Protein AF-A0A1G0WAY9-F1 (afdb_monomer)

Mean predicted aligned error: 7.0 Å

Solvent-accessible surface area (backbone atoms only — not comparable to full-atom values): 4340 Å² total; per-residue (Å²): 130,86,78,76,74,77,78,71,75,42,78,59,99,92,42,41,27,35,79,45,77,48,72,58,94,89,39,83,46,74,48,80,45,48,31,54,99,85,38,46,46,67,61,49,42,70,76,66,54,50,68,69,56,31,57,74,74,64,42,55,69,62,35,44,74,75,72,97

Secondary structure (DSSP, 8-state):
----PPP--EEETTEEEEEEEEEETTEEEEEEEEEETTEEHHHHHHHH--HHHHH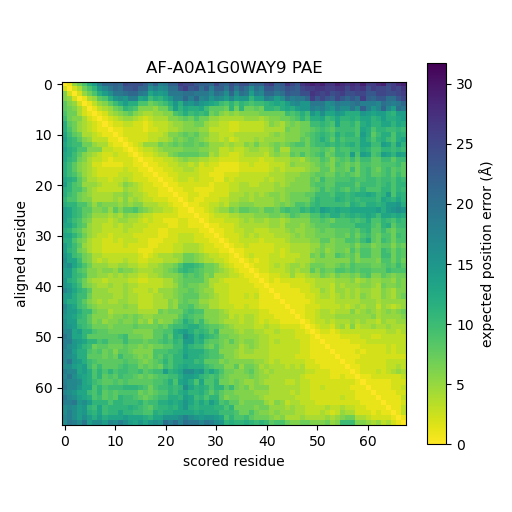HHT-HHHHHHTT-

pLDDT: mean 86.57, std 9.96, range [47.12, 96.69]

Radius of gyration: 15.84 Å; Cα contacts (8 Å, |Δi|>4): 66; chains: 1; bounding box: 30×30×42 Å

Structure (mmCIF, N/CA/C/O backbone):
data_AF-A0A1G0WAY9-F1
#
_entry.id   AF-A0A1G0WAY9-F1
#
loop_
_atom_site.group_PDB
_atom_site.id
_atom_site.type_symbol
_atom_site.label_atom_id
_atom_site.label_alt_id
_atom_site.label_comp_id
_atom_site.label_asym_id
_atom_site.label_entity_id
_atom_site.label_seq_id
_atom_site.pdbx_PDB_ins_code
_atom_site.Cartn_x
_atom_site.Cartn_y
_atom_site.Cartn_z
_atom_site.occupancy
_atom_site.B_iso_or_equiv
_atom_site.auth_seq_id
_atom_site.auth_comp_id
_atom_site.auth_asym_id
_atom_si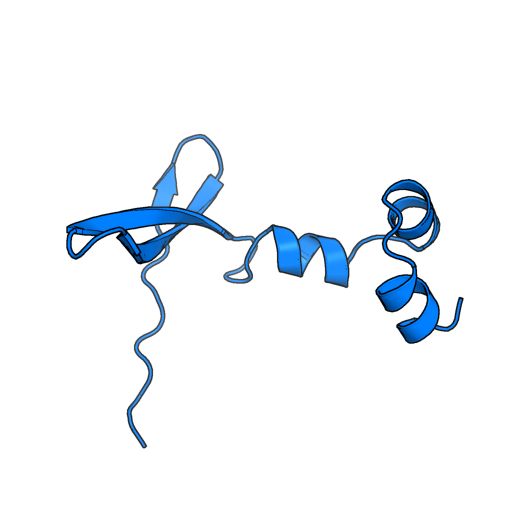te.auth_atom_id
_atom_site.pdbx_PDB_model_num
ATOM 1 N N . MET A 1 1 ? -1.746 -24.459 14.461 1.00 47.12 1 MET A N 1
ATOM 2 C CA . MET A 1 1 ? -1.619 -23.267 13.590 1.00 47.12 1 MET A CA 1
ATOM 3 C C . MET A 1 1 ? -2.561 -22.184 14.097 1.00 47.12 1 MET A C 1
ATOM 5 O O . MET A 1 1 ? -3.745 -22.461 14.232 1.00 47.12 1 MET A O 1
ATOM 9 N N . LYS A 1 2 ? -2.075 -20.982 14.439 1.00 47.28 2 LYS A N 1
ATOM 10 C CA . LYS A 1 2 ? -2.972 -19.868 14.793 1.00 47.28 2 LYS A CA 1
ATOM 11 C C . LYS A 1 2 ? -3.746 -19.485 13.530 1.00 47.28 2 LYS A C 1
ATOM 13 O O . LYS A 1 2 ? -3.146 -18.974 12.591 1.00 47.28 2 LYS A O 1
ATOM 18 N N . THR A 1 3 ? -5.047 -19.752 13.483 1.00 53.44 3 THR A N 1
ATOM 19 C CA . THR A 1 3 ? -5.914 -19.286 12.396 1.00 53.44 3 THR A CA 1
ATOM 20 C C . THR A 1 3 ? -5.878 -17.759 12.394 1.00 53.44 3 THR A C 1
ATOM 22 O O . THR A 1 3 ? -6.472 -17.126 13.273 1.00 53.44 3 THR A O 1
ATOM 25 N N . LYS A 1 4 ? -5.131 -17.150 11.463 1.00 63.91 4 LYS A N 1
ATOM 26 C CA . LYS A 1 4 ? -5.158 -15.697 11.265 1.00 63.91 4 LYS A CA 1
ATOM 27 C C . LYS A 1 4 ? -6.597 -15.341 10.899 1.00 63.91 4 LYS A C 1
ATOM 29 O O . LYS A 1 4 ? -7.098 -15.759 9.859 1.00 63.91 4 LYS A O 1
ATOM 34 N N . ARG A 1 5 ? -7.298 -14.643 11.796 1.00 69.94 5 ARG A N 1
ATOM 35 C CA . ARG A 1 5 ? -8.651 -14.156 11.511 1.00 69.94 5 ARG A CA 1
ATOM 36 C C . ARG A 1 5 ? -8.557 -13.234 10.299 1.00 69.94 5 ARG A C 1
ATOM 38 O O . ARG A 1 5 ? -7.729 -12.323 10.309 1.00 69.94 5 ARG A O 1
ATOM 45 N N . LYS A 1 6 ? -9.384 -13.477 9.279 1.00 71.94 6 LYS A N 1
ATOM 46 C CA . LYS A 1 6 ? -9.473 -12.583 8.121 1.00 71.94 6 LYS A CA 1
ATOM 47 C C . LYS A 1 6 ? -9.804 -11.168 8.624 1.00 71.94 6 LYS A C 1
ATOM 49 O O . LYS A 1 6 ? -10.683 -11.037 9.486 1.00 71.94 6 LYS A O 1
ATOM 54 N N . PRO A 1 7 ? -9.091 -10.128 8.163 1.00 77.88 7 PRO A N 1
ATOM 55 C CA . PRO A 1 7 ? -9.380 -8.764 8.574 1.00 77.88 7 PRO A CA 1
ATOM 56 C C . PRO A 1 7 ? -10.808 -8.396 8.162 1.00 77.88 7 PRO A C 1
ATOM 58 O O . PRO A 1 7 ? -11.294 -8.788 7.103 1.00 77.88 7 PRO A O 1
ATOM 61 N N . LYS A 1 8 ? -11.511 -7.663 9.029 1.00 85.88 8 LYS A N 1
ATOM 62 C CA . LYS A 1 8 ? -12.868 -7.202 8.729 1.00 85.88 8 LYS A CA 1
ATOM 63 C C . LYS A 1 8 ? -12.785 -6.034 7.750 1.00 85.88 8 LYS A C 1
ATOM 65 O O . LYS A 1 8 ? -12.367 -4.947 8.148 1.00 85.88 8 LYS A O 1
ATOM 70 N N . ILE A 1 9 ? -13.215 -6.265 6.513 1.00 89.06 9 ILE A N 1
ATOM 71 C CA . ILE A 1 9 ? -13.333 -5.225 5.490 1.00 89.06 9 ILE A CA 1
ATOM 72 C C . ILE A 1 9 ? -14.481 -4.285 5.873 1.00 89.06 9 ILE A C 1
ATOM 74 O O . ILE A 1 9 ? -15.548 -4.712 6.328 1.00 89.06 9 ILE A O 1
ATOM 78 N N . ARG A 1 10 ? -14.232 -2.985 5.751 1.00 90.56 10 ARG A N 1
ATOM 79 C CA . ARG A 1 10 ? -15.196 -1.902 5.956 1.00 90.56 10 ARG A CA 1
ATOM 80 C C . ARG A 1 10 ? -15.328 -1.101 4.663 1.00 90.56 10 ARG A C 1
ATOM 82 O O . ARG A 1 10 ? -14.443 -1.162 3.821 1.00 90.56 10 ARG A O 1
ATOM 89 N N . LYS A 1 11 ? -16.428 -0.360 4.518 1.00 90.94 11 LYS A N 1
ATOM 90 C CA . LYS A 1 11 ? -16.708 0.492 3.353 1.00 90.94 11 LYS A CA 1
ATOM 91 C C . LYS A 1 11 ? -16.949 1.929 3.794 1.00 90.94 11 LYS A C 1
ATOM 93 O O . LYS A 1 11 ? -17.653 2.154 4.779 1.00 90.94 11 LYS A O 1
ATOM 98 N N . ASP A 1 12 ? -16.367 2.882 3.081 1.00 90.44 12 ASP A N 1
ATOM 99 C CA . ASP A 1 12 ? -16.697 4.306 3.171 1.00 90.44 12 ASP A CA 1
ATOM 100 C C . ASP A 1 12 ? -16.909 4.904 1.767 1.00 90.44 12 ASP A C 1
ATOM 102 O O . ASP A 1 12 ? -17.030 4.174 0.787 1.00 90.44 12 ASP A O 1
ATOM 106 N N . LYS A 1 13 ? -16.999 6.237 1.661 1.00 90.50 13 LYS A N 1
ATOM 107 C CA . LYS A 1 13 ? -17.201 6.929 0.375 1.00 90.50 13 LYS A CA 1
ATOM 108 C C . LYS A 1 13 ? -16.035 6.754 -0.610 1.00 90.50 13 LYS A C 1
ATOM 110 O O . LYS A 1 13 ? -16.231 7.006 -1.791 1.00 90.50 13 LYS A O 1
ATOM 115 N N . LYS A 1 14 ? -14.835 6.402 -0.133 1.00 84.88 14 LYS A N 1
ATOM 116 C CA . LYS A 1 14 ? -13.625 6.232 -0.951 1.00 84.88 14 LYS A CA 1
ATOM 117 C C . LYS A 1 14 ? -13.403 4.779 -1.373 1.00 84.88 14 LYS A C 1
ATOM 119 O O . LYS A 1 14 ? -12.645 4.550 -2.304 1.00 84.88 14 LYS A O 1
ATOM 124 N N . GLY A 1 15 ? -14.067 3.824 -0.722 1.00 88.44 15 GLY A N 1
ATOM 125 C CA . GLY A 1 15 ? -14.056 2.422 -1.126 1.00 88.44 15 GLY A CA 1
ATOM 126 C C . GLY A 1 15 ? -13.978 1.457 0.050 1.00 88.44 15 GLY A C 1
ATOM 127 O O . GLY A 1 15 ? -14.440 1.742 1.161 1.00 88.44 15 GLY A O 1
ATOM 128 N N . GLU A 1 16 ? -13.407 0.286 -0.217 1.00 92.50 16 GLU A N 1
ATOM 129 C CA . GLU A 1 16 ? -13.156 -0.755 0.773 1.00 92.50 16 GLU A CA 1
ATOM 130 C C . GLU A 1 16 ? -11.838 -0.506 1.506 1.00 92.50 16 GLU A C 1
ATOM 132 O O . GLU A 1 16 ? -10.847 -0.089 0.914 1.00 92.50 16 GLU A O 1
ATOM 137 N N . TYR A 1 17 ? -11.815 -0.742 2.818 1.00 92.44 17 TYR A N 1
ATOM 138 C CA . TYR A 1 17 ? -10.611 -0.576 3.624 1.00 92.44 17 TYR A CA 1
ATOM 139 C C . TYR A 1 17 ? -10.572 -1.515 4.829 1.00 92.44 17 TYR A C 1
ATOM 141 O O . TYR A 1 17 ? -11.597 -1.934 5.379 1.00 92.44 17 TYR A O 1
ATOM 149 N N . ILE A 1 18 ? -9.356 -1.786 5.294 1.00 91.94 18 ILE A N 1
ATOM 150 C CA . ILE A 1 18 ? -9.069 -2.456 6.561 1.00 91.94 18 ILE A CA 1
ATOM 151 C C . ILE A 1 18 ? -8.480 -1.453 7.559 1.00 91.94 18 ILE A C 1
ATOM 153 O O . ILE A 1 18 ? -7.821 -0.478 7.194 1.00 91.94 18 ILE A O 1
ATOM 157 N N . LEU A 1 19 ? -8.760 -1.664 8.847 1.00 91.25 19 LEU A N 1
ATOM 158 C CA . LEU A 1 19 ? -8.164 -0.872 9.924 1.00 91.25 19 LEU A CA 1
ATOM 159 C C . LEU A 1 19 ? -6.929 -1.583 10.452 1.00 91.25 19 LEU A C 1
ATOM 161 O O . LEU A 1 19 ? -7.043 -2.617 11.112 1.00 91.25 19 LEU A O 1
ATOM 165 N N . GLU A 1 20 ? -5.770 -0.983 10.222 1.00 91.19 20 GLU A N 1
ATOM 166 C CA . GLU A 1 20 ? -4.519 -1.468 10.780 1.00 91.19 20 GLU A CA 1
ATOM 167 C C . GLU A 1 20 ? -4.176 -0.703 12.059 1.00 91.19 20 GLU A C 1
ATOM 169 O O . GLU A 1 20 ? -4.227 0.531 12.113 1.00 91.19 20 GLU A O 1
ATOM 174 N N . LYS A 1 21 ? -3.844 -1.458 13.110 1.00 93.44 21 LYS A N 1
ATOM 175 C CA . LYS A 1 21 ? -3.348 -0.919 14.376 1.00 93.44 21 LYS A CA 1
ATOM 176 C C . LYS A 1 21 ? -1.841 -0.763 14.295 1.00 93.44 21 LYS A C 1
ATOM 178 O O . LYS A 1 21 ? -1.146 -1.724 13.990 1.00 93.44 21 LYS A O 1
ATOM 183 N N . TYR A 1 22 ? -1.348 0.405 14.673 1.00 93.50 22 TYR A N 1
ATOM 184 C CA . TYR A 1 22 ? 0.080 0.669 14.778 1.00 93.50 22 TYR A CA 1
ATOM 185 C C . TYR A 1 22 ? 0.368 1.491 16.032 1.00 93.50 22 TYR A C 1
ATOM 187 O O . TYR A 1 22 ? -0.528 2.119 16.599 1.00 93.50 22 TYR A O 1
ATOM 195 N N . PHE A 1 23 ? 1.614 1.473 16.494 1.00 95.12 23 PHE A N 1
ATOM 196 C CA . PHE A 1 23 ? 2.024 2.196 17.692 1.00 95.12 23 PHE A CA 1
ATOM 197 C C . PHE A 1 23 ? 2.992 3.312 17.323 1.00 95.12 23 PHE A C 1
ATOM 199 O O . PHE A 1 23 ? 3.967 3.091 16.615 1.00 95.12 23 PHE A O 1
ATOM 206 N N . ILE A 1 24 ? 2.737 4.515 17.834 1.00 95.50 24 ILE A N 1
ATOM 207 C CA . ILE A 1 24 ? 3.680 5.635 17.771 1.00 95.50 24 ILE A CA 1
ATOM 208 C C . ILE A 1 24 ? 3.882 6.152 19.188 1.00 95.50 24 ILE A C 1
ATOM 210 O O . ILE A 1 24 ? 2.922 6.590 19.824 1.00 95.50 24 ILE A O 1
ATOM 214 N N . ARG A 1 25 ? 5.134 6.134 19.668 1.00 95.00 25 ARG A N 1
ATOM 215 C CA . ARG A 1 25 ? 5.518 6.616 21.011 1.00 95.00 25 ARG A CA 1
ATOM 216 C C . ARG A 1 25 ? 4.654 6.001 22.126 1.00 95.00 25 ARG A C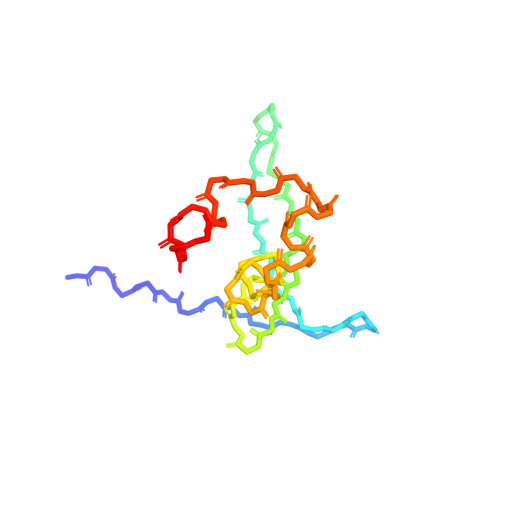 1
ATOM 218 O O . ARG A 1 25 ? 4.105 6.713 22.960 1.00 95.00 25 ARG A O 1
ATOM 225 N N . GLY A 1 26 ? 4.442 4.685 22.069 1.00 94.44 26 GLY A N 1
ATOM 226 C CA . GLY A 1 26 ? 3.615 3.948 23.035 1.00 94.44 26 GLY A CA 1
ATOM 227 C C . GLY A 1 26 ? 2.101 4.178 22.923 1.00 94.44 26 GLY A C 1
ATOM 228 O O . GLY A 1 26 ? 1.337 3.511 23.611 1.00 94.44 26 GLY A O 1
ATOM 229 N N . LYS A 1 27 ? 1.632 5.071 22.040 1.00 94.94 27 LYS A N 1
ATOM 230 C CA . LYS A 1 27 ? 0.201 5.293 21.796 1.00 94.94 27 LYS A CA 1
ATOM 231 C C . LYS A 1 27 ? -0.281 4.437 20.633 1.00 94.94 27 LYS A C 1
ATOM 233 O O . LYS A 1 27 ? 0.297 4.482 19.545 1.00 94.94 27 LYS A O 1
ATOM 238 N N . GLN A 1 28 ? -1.368 3.703 20.853 1.00 96.69 28 GLN A N 1
ATOM 239 C CA . GLN A 1 28 ? -2.036 2.955 19.795 1.00 96.69 28 GLN A CA 1
ATOM 240 C C . GLN A 1 28 ? -2.779 3.919 18.864 1.00 96.69 28 GLN A C 1
ATOM 242 O O . GLN A 1 28 ? -3.585 4.738 19.307 1.00 96.69 28 GLN A O 1
ATOM 247 N N . LYS A 1 29 ? -2.524 3.794 17.567 1.00 95.38 29 LYS A N 1
ATOM 248 C CA . LYS A 1 29 ? -3.195 4.515 16.489 1.00 95.38 29 LYS A CA 1
ATOM 249 C C . LYS A 1 29 ? -3.794 3.529 15.492 1.00 95.38 29 LYS A C 1
ATOM 251 O O . LYS A 1 29 ? -3.486 2.337 15.499 1.00 95.38 29 LYS A O 1
ATOM 256 N N . PHE A 1 30 ? -4.6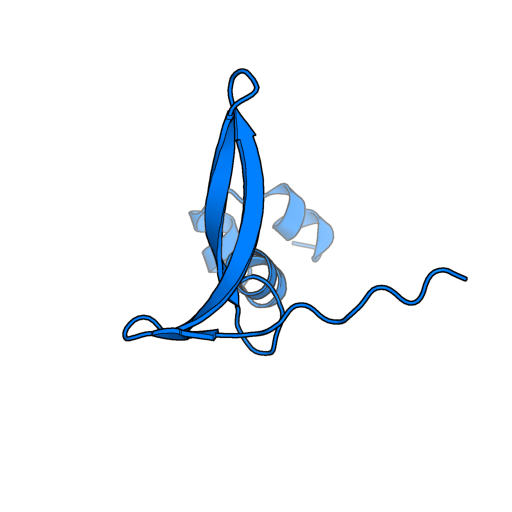75 4.048 14.647 1.00 93.19 30 PHE A N 1
ATOM 257 C CA . PHE A 1 30 ? -5.336 3.291 13.596 1.00 93.19 30 PHE A CA 1
ATOM 258 C C . PHE A 1 30 ? -5.177 4.023 12.275 1.00 93.19 30 PHE A C 1
ATOM 260 O O . PHE A 1 30 ? -5.458 5.220 12.209 1.00 93.19 30 PHE A O 1
ATOM 267 N N . ARG A 1 31 ? -4.743 3.313 11.235 1.00 92.62 31 ARG A N 1
ATOM 268 C CA . ARG A 1 31 ? -4.742 3.826 9.862 1.00 92.62 31 ARG A CA 1
ATOM 269 C C . ARG A 1 31 ? -5.710 3.017 9.013 1.00 92.62 31 ARG A C 1
ATOM 271 O O . ARG A 1 31 ? -5.946 1.838 9.283 1.00 92.62 31 ARG A O 1
ATOM 278 N N . ARG A 1 32 ? -6.311 3.679 8.026 1.00 93.00 32 ARG A N 1
ATOM 279 C CA . ARG A 1 32 ? -7.129 3.019 7.006 1.00 93.00 32 ARG A CA 1
ATOM 280 C C . ARG A 1 32 ? -6.198 2.620 5.872 1.00 93.00 32 ARG A C 1
ATOM 282 O O . ARG A 1 32 ? -5.516 3.489 5.341 1.00 93.00 32 ARG A O 1
ATOM 289 N N . ILE A 1 33 ? -6.179 1.338 5.541 1.00 92.44 33 ILE A N 1
ATOM 290 C CA . ILE A 1 33 ? -5.515 0.822 4.345 1.00 92.44 33 ILE A CA 1
ATOM 291 C C . ILE A 1 33 ? -6.634 0.466 3.383 1.00 92.44 33 ILE A C 1
ATOM 293 O O . ILE A 1 33 ? -7.454 -0.397 3.706 1.00 92.44 33 ILE A O 1
ATOM 297 N N 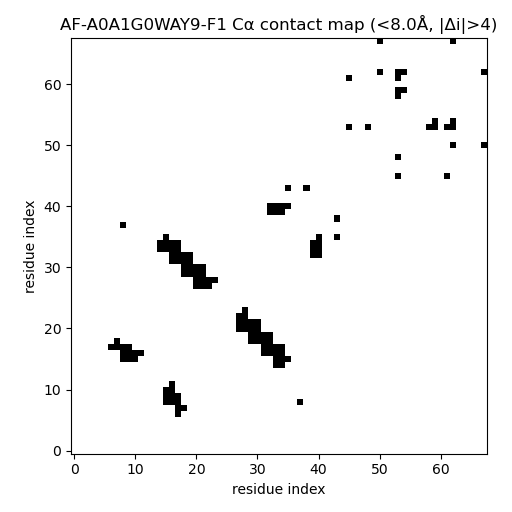. TYR A 1 34 ? -6.717 1.181 2.265 1.00 92.38 34 TYR A N 1
ATOM 298 C CA . TYR A 1 34 ? -7.697 0.866 1.233 1.00 92.38 34 TYR A CA 1
ATOM 299 C C . TYR A 1 34 ? -7.321 -0.448 0.565 1.00 92.38 34 TYR A C 1
ATOM 301 O O . TYR A 1 34 ? -6.139 -0.753 0.417 1.00 92.38 34 TYR A O 1
ATOM 309 N N . VAL A 1 35 ? -8.332 -1.236 0.227 1.00 90.50 35 VAL A N 1
ATOM 310 C CA . VAL A 1 35 ? -8.168 -2.555 -0.371 1.00 90.50 35 VAL A CA 1
ATOM 311 C C . VAL A 1 35 ? -9.039 -2.680 -1.615 1.00 90.50 35 VAL A C 1
ATOM 313 O O . VAL A 1 35 ? -10.140 -2.134 -1.662 1.00 90.50 35 VAL A O 1
ATOM 316 N N . VAL A 1 36 ? -8.546 -3.427 -2.594 1.00 86.06 36 VAL A N 1
ATOM 317 C CA . VAL A 1 36 ? -9.261 -3.876 -3.790 1.00 86.06 36 VAL A CA 1
ATOM 318 C C . VAL A 1 36 ? -9.288 -5.401 -3.728 1.00 86.06 36 VAL A C 1
ATOM 320 O O . VAL A 1 36 ? -8.245 -6.025 -3.556 1.00 86.06 36 VAL A O 1
ATOM 323 N N . ASP A 1 37 ? -10.478 -6.003 -3.742 1.00 82.44 37 ASP A N 1
ATOM 324 C CA . ASP A 1 37 ? -10.678 -7.458 -3.595 1.00 82.44 37 ASP A CA 1
ATOM 325 C C . ASP A 1 37 ? -9.969 -8.093 -2.379 1.00 82.44 37 ASP A C 1
ATOM 327 O O . ASP A 1 37 ? -9.614 -9.271 -2.353 1.00 82.44 37 ASP A O 1
ATOM 331 N N . GLY A 1 38 ? -9.785 -7.305 -1.316 1.00 79.44 38 GLY A N 1
ATOM 332 C CA . GLY A 1 38 ? -9.110 -7.732 -0.089 1.00 79.44 38 GLY A CA 1
ATOM 333 C C . GLY A 1 38 ? -7.579 -7.644 -0.117 1.00 79.44 38 GLY A C 1
ATOM 334 O O . GLY A 1 38 ? -6.962 -7.953 0.904 1.00 79.44 38 GLY A O 1
ATOM 335 N N . ILE A 1 39 ? -6.984 -7.182 -1.219 1.00 85.88 39 ILE A N 1
ATOM 336 C CA . ILE A 1 39 ? -5.557 -6.856 -1.357 1.00 85.88 39 ILE A CA 1
ATOM 337 C C . ILE A 1 39 ? -5.381 -5.346 -1.127 1.00 85.88 39 ILE A C 1
ATOM 339 O O . ILE A 1 39 ? -6.217 -4.578 -1.602 1.00 85.88 39 ILE A O 1
ATOM 343 N N . PRO A 1 40 ? -4.360 -4.873 -0.390 1.00 88.75 40 PRO A N 1
ATOM 344 C CA . PRO A 1 40 ? -4.044 -3.447 -0.293 1.00 88.75 40 PRO A CA 1
ATOM 345 C C . PRO A 1 40 ? -3.980 -2.774 -1.666 1.00 88.75 40 PRO A C 1
ATOM 347 O O . PRO A 1 40 ? -3.432 -3.342 -2.602 1.00 88.75 40 PRO A O 1
ATOM 350 N N . ALA A 1 41 ? -4.535 -1.568 -1.791 1.00 86.06 41 ALA A N 1
ATOM 351 C CA . ALA A 1 41 ? -4.610 -0.858 -3.068 1.00 86.06 41 ALA A CA 1
ATOM 352 C C . ALA A 1 41 ? -3.226 -0.650 -3.706 1.00 86.06 41 ALA A C 1
ATOM 354 O O . ALA A 1 41 ? -3.095 -0.793 -4.915 1.00 86.06 41 ALA A O 1
ATOM 355 N N . ASP A 1 42 ? -2.205 -0.391 -2.889 1.00 85.25 42 ASP A N 1
ATOM 356 C CA . ASP A 1 42 ? -0.824 -0.220 -3.350 1.00 85.25 42 ASP A CA 1
ATOM 357 C C . ASP A 1 42 ? -0.263 -1.541 -3.908 1.00 85.25 42 ASP A C 1
ATOM 359 O O . ASP A 1 42 ? 0.291 -1.576 -4.999 1.00 85.25 42 ASP A O 1
ATOM 363 N N . GLU A 1 43 ? -0.483 -2.664 -3.216 1.00 86.00 43 GLU A N 1
ATOM 364 C CA . GLU A 1 43 ? -0.085 -3.993 -3.711 1.00 86.00 43 GLU A CA 1
ATOM 365 C C . GLU A 1 43 ? -0.869 -4.383 -4.971 1.00 86.00 43 GLU A C 1
ATOM 367 O O . GLU A 1 43 ? -0.320 -4.973 -5.899 1.00 86.00 43 GLU A O 1
ATOM 372 N N . PHE A 1 44 ? -2.160 -4.047 -5.027 1.00 87.44 44 PHE A N 1
ATOM 373 C CA . PHE A 1 44 ? -2.975 -4.248 -6.220 1.00 87.44 44 PHE A CA 1
ATOM 374 C C . PHE A 1 44 ? -2.423 -3.441 -7.395 1.00 87.44 44 PHE A C 1
ATOM 376 O O . PHE A 1 44 ? -2.327 -3.974 -8.496 1.00 87.44 44 PHE A O 1
ATOM 383 N N . TYR A 1 45 ? -2.040 -2.186 -7.161 1.00 84.62 45 TYR A N 1
ATOM 384 C CA . TYR A 1 45 ? -1.440 -1.334 -8.175 1.00 84.62 45 TYR A CA 1
ATOM 385 C C . TYR A 1 45 ? -0.161 -1.954 -8.727 1.00 84.62 45 TYR A C 1
ATOM 387 O O . TYR A 1 45 ? -0.101 -2.226 -9.917 1.00 84.62 45 TYR A O 1
ATOM 395 N N . LEU A 1 46 ? 0.810 -2.281 -7.872 1.00 84.44 46 LEU A N 1
ATOM 396 C CA . LEU A 1 46 ? 2.104 -2.815 -8.316 1.00 84.44 46 LEU A CA 1
ATOM 397 C C . LEU A 1 46 ? 1.964 -4.144 -9.078 1.00 84.44 46 LEU A C 1
ATOM 399 O O . LEU A 1 46 ? 2.682 -4.381 -10.044 1.00 84.44 46 LEU A O 1
ATOM 403 N N . ASN A 1 47 ? 1.003 -4.989 -8.693 1.00 84.06 47 ASN A N 1
ATOM 404 C CA . ASN A 1 47 ? 0.745 -6.262 -9.374 1.00 84.06 47 ASN A CA 1
ATOM 405 C C . ASN A 1 47 ? 0.058 -6.119 -10.742 1.00 84.06 47 ASN A C 1
ATOM 407 O O . ASN A 1 47 ? 0.110 -7.055 -11.536 1.00 84.06 47 ASN A O 1
ATOM 411 N N . ASN A 1 48 ? -0.642 -5.009 -10.996 1.00 86.12 48 ASN A N 1
ATOM 412 C CA . ASN A 1 48 ? -1.444 -4.816 -12.211 1.00 86.12 48 ASN A CA 1
ATOM 413 C C . ASN A 1 48 ? -0.972 -3.638 -13.075 1.00 86.12 48 ASN A C 1
ATOM 415 O O . ASN A 1 48 ? -1.511 -3.442 -14.165 1.00 86.12 48 ASN A O 1
ATOM 419 N N . ALA A 1 49 ? -0.021 -2.839 -12.592 1.00 89.31 49 ALA A N 1
ATOM 420 C CA . ALA A 1 49 ? 0.544 -1.721 -13.324 1.00 89.31 49 ALA A CA 1
ATOM 421 C C . ALA A 1 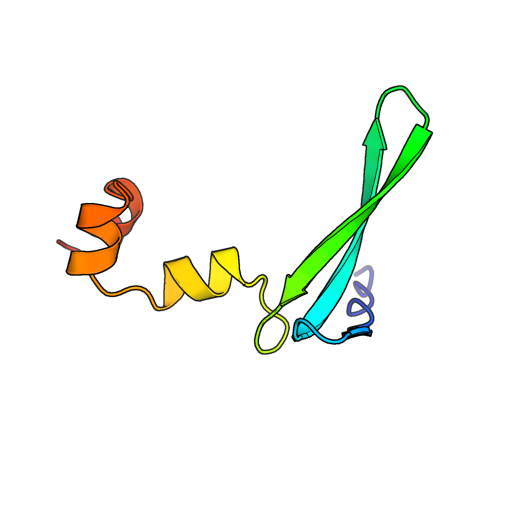49 ? 1.262 -2.229 -14.575 1.00 89.31 49 ALA A C 1
ATOM 423 O O . ALA A 1 49 ? 1.973 -3.235 -14.546 1.00 89.31 49 ALA A O 1
ATOM 424 N N . ASP A 1 50 ? 1.057 -1.530 -15.687 1.00 90.69 50 ASP A N 1
ATOM 425 C CA . ASP A 1 50 ? 1.762 -1.827 -16.922 1.00 90.69 50 ASP A CA 1
ATOM 426 C C . ASP A 1 50 ? 3.215 -1.305 -16.867 1.00 90.69 50 ASP A C 1
ATOM 428 O O . ASP A 1 50 ? 3.521 -0.389 -16.094 1.00 90.69 50 ASP A O 1
ATOM 432 N N . PRO A 1 51 ? 4.121 -1.834 -17.709 1.00 90.19 51 PRO A N 1
ATOM 433 C CA . PRO A 1 51 ? 5.533 -1.457 -17.671 1.00 90.19 51 PRO A CA 1
ATOM 434 C C . PRO A 1 51 ? 5.792 0.031 -17.939 1.00 90.19 51 PRO A C 1
ATOM 436 O O . PRO A 1 51 ? 6.763 0.581 -17.427 1.00 90.19 51 PRO A O 1
ATOM 439 N N . ILE A 1 52 ? 4.944 0.706 -18.728 1.00 91.75 52 ILE A N 1
ATOM 440 C CA . ILE A 1 52 ? 5.113 2.141 -19.004 1.00 91.75 52 ILE A CA 1
ATOM 441 C C . ILE A 1 52 ? 4.820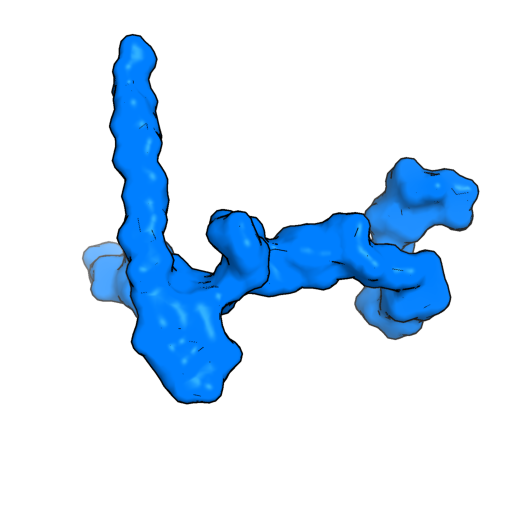 2.931 -17.732 1.00 91.75 52 ILE A C 1
ATOM 443 O O . ILE A 1 52 ? 5.582 3.830 -17.379 1.00 91.75 52 ILE A O 1
ATOM 447 N N . THR A 1 53 ? 3.746 2.574 -17.035 1.00 90.00 53 THR A N 1
ATOM 448 C CA . THR A 1 53 ? 3.374 3.189 -15.762 1.00 90.00 53 THR A CA 1
ATOM 449 C C . THR A 1 53 ? 4.449 2.957 -14.696 1.00 90.00 53 THR A C 1
ATOM 451 O O . THR A 1 53 ? 4.911 3.917 -14.082 1.00 90.00 53 THR A O 1
ATOM 454 N N . LEU A 1 54 ? 4.935 1.719 -14.541 1.00 88.94 54 LEU A N 1
ATOM 455 C CA . LEU A 1 54 ? 6.021 1.403 -13.601 1.00 88.94 54 LEU A CA 1
ATOM 456 C C . LEU A 1 54 ? 7.298 2.206 -13.901 1.00 88.94 54 LEU A C 1
ATOM 458 O O . LEU A 1 54 ? 7.946 2.708 -12.983 1.00 88.94 54 LEU A O 1
ATOM 462 N N . LEU A 1 55 ? 7.637 2.384 -15.183 1.00 91.12 55 LEU A N 1
ATOM 463 C CA . LEU A 1 55 ? 8.781 3.198 -15.595 1.00 91.12 55 LEU A CA 1
ATOM 464 C C . LEU A 1 55 ? 8.608 4.671 -15.204 1.00 91.12 55 LEU A C 1
A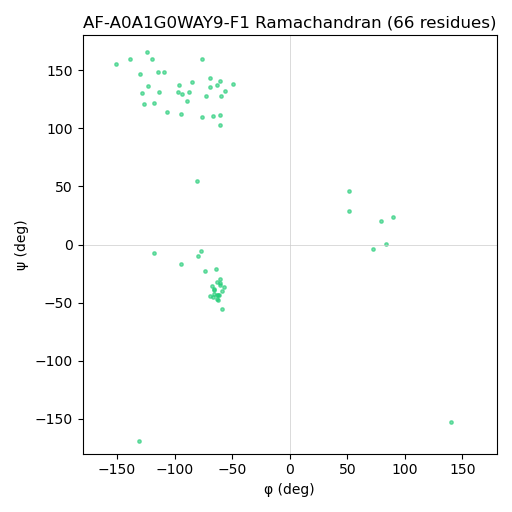TOM 466 O O . LEU A 1 55 ? 9.558 5.302 -14.744 1.00 91.12 55 LEU A O 1
ATOM 470 N N . GLN A 1 56 ? 7.412 5.227 -15.408 1.00 93.31 56 GLN A N 1
ATOM 471 C CA . GLN A 1 56 ? 7.112 6.628 -15.098 1.00 93.31 56 GLN A CA 1
ATOM 472 C C . GLN A 1 56 ? 7.123 6.909 -13.593 1.00 93.31 56 GLN A C 1
ATOM 474 O O . GLN A 1 56 ? 7.586 7.974 -13.182 1.00 93.31 56 GLN A O 1
ATOM 479 N N . ASP A 1 57 ? 6.677 5.945 -12.790 1.00 90.94 57 ASP A N 1
ATOM 480 C CA . ASP A 1 57 ? 6.675 6.039 -11.329 1.00 90.94 57 ASP A CA 1
ATOM 481 C C . ASP A 1 57 ? 8.049 5.743 -10.704 1.00 90.94 57 ASP A C 1
ATOM 483 O O . ASP A 1 57 ? 8.269 6.012 -9.522 1.00 90.94 57 ASP A O 1
ATOM 487 N N . GLY A 1 58 ? 9.007 5.255 -11.500 1.00 90.25 58 GLY A N 1
ATOM 488 C CA . GLY A 1 58 ? 10.360 4.933 -11.045 1.00 90.25 58 GLY A CA 1
ATOM 489 C C . GLY A 1 58 ? 10.467 3.591 -10.318 1.00 90.25 58 GLY A C 1
ATOM 490 O O . GLY A 1 58 ? 11.444 3.356 -9.608 1.00 90.25 58 GLY A O 1
ATOM 491 N N . GLU A 1 59 ? 9.498 2.698 -10.516 1.00 90.06 59 GLU A N 1
ATOM 492 C CA . GLU A 1 59 ? 9.438 1.353 -9.933 1.00 90.06 59 GLU A CA 1
ATOM 493 C C . GLU A 1 59 ? 10.320 0.364 -10.726 1.00 90.06 59 GLU A C 1
ATOM 495 O O . GLU A 1 59 ? 9.873 -0.676 -11.213 1.00 90.06 59 GLU A O 1
ATOM 500 N N . TYR A 1 60 ? 11.603 0.706 -10.898 1.00 89.44 60 TYR A N 1
ATOM 501 C CA . TYR A 1 60 ? 12.541 -0.033 -11.756 1.00 89.44 60 TYR A CA 1
ATOM 502 C C . TYR A 1 60 ? 12.800 -1.470 -11.288 1.00 89.44 60 TYR A C 1
ATOM 504 O O . TYR A 1 60 ? 13.039 -2.347 -12.114 1.00 89.44 60 TYR A O 1
ATOM 512 N N . GLU A 1 61 ? 12.764 -1.717 -9.975 1.00 87.75 61 GLU A N 1
ATOM 513 C CA . GLU A 1 61 ? 12.977 -3.053 -9.402 1.00 87.75 61 GLU A CA 1
ATOM 514 C C . GLU A 1 61 ? 11.876 -4.022 -9.854 1.00 87.75 61 GLU A C 1
ATOM 516 O O . GLU A 1 61 ? 12.168 -5.106 -10.354 1.00 87.75 61 GLU A O 1
ATOM 521 N N . LEU A 1 62 ? 10.616 -3.588 -9.770 1.00 85.56 62 LEU A N 1
ATOM 522 C CA . LEU A 1 62 ? 9.457 -4.355 -10.231 1.00 85.56 62 LEU A CA 1
ATOM 523 C C . LEU A 1 62 ? 9.461 -4.543 -11.748 1.00 85.56 62 LEU A C 1
ATOM 525 O O . LEU A 1 62 ? 9.129 -5.617 -12.243 1.00 85.56 62 LEU A O 1
ATOM 529 N N . LEU A 1 63 ? 9.865 -3.510 -12.486 1.00 88.69 63 LEU A N 1
ATOM 530 C CA . LEU A 1 63 ? 9.971 -3.555 -13.941 1.00 88.69 63 LEU A CA 1
ATOM 531 C C . LEU A 1 63 ? 11.005 -4.607 -14.392 1.00 88.69 63 LEU A C 1
ATOM 533 O O . LEU A 1 63 ? 10.708 -5.427 -15.262 1.00 88.69 63 LEU A O 1
ATOM 537 N N . PHE A 1 64 ? 12.160 -4.661 -13.719 1.00 88.94 64 PHE A N 1
ATOM 538 C CA . PHE A 1 64 ? 13.191 -5.676 -13.951 1.00 88.94 64 PHE A CA 1
ATOM 539 C C . PHE A 1 64 ? 12.721 -7.090 -13.577 1.00 88.94 64 PHE A C 1
ATOM 541 O O . PHE A 1 64 ? 12.956 -8.038 -14.327 1.00 88.94 64 PHE A O 1
ATOM 548 N N . GLU A 1 65 ? 12.023 -7.254 -12.447 1.00 87.75 65 GLU A N 1
ATOM 549 C CA . GLU A 1 65 ? 11.445 -8.548 -12.046 1.00 87.75 65 GLU A CA 1
ATOM 550 C C . GLU A 1 65 ? 10.424 -9.080 -13.064 1.00 87.75 65 GLU A C 1
ATOM 552 O O . GLU A 1 65 ? 10.337 -10.291 -13.280 1.00 87.75 65 GLU A O 1
ATOM 557 N N . GLN A 1 66 ? 9.684 -8.188 -13.728 1.00 84.75 66 GLN A N 1
ATOM 558 C CA . GLN A 1 66 ? 8.748 -8.534 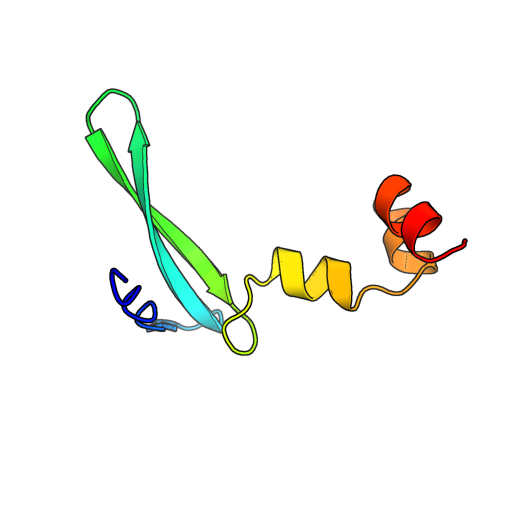-14.802 1.00 84.75 66 GLN A CA 1
ATOM 559 C C . GLN A 1 66 ? 9.437 -8.846 -16.146 1.00 84.75 66 GLN A C 1
ATOM 561 O O . GLN A 1 66 ? 8.772 -9.303 -17.078 1.00 84.75 66 GLN A O 1
ATOM 566 N N . GLY A 1 67 ? 10.759 -8.666 -16.241 1.00 84.94 67 GLY A N 1
ATOM 567 C CA . GLY A 1 67 ? 11.563 -8.996 -17.419 1.00 84.94 67 GLY A CA 1
ATOM 568 C C . GLY A 1 67 ? 11.701 -7.868 -18.443 1.00 84.94 67 GLY A C 1
ATOM 569 O O . GLY A 1 67 ? 11.952 -8.164 -19.615 1.00 84.94 67 GLY A O 1
ATOM 570 N N . TYR A 1 68 ? 11.530 -6.613 -18.017 1.00 76.44 68 TYR A N 1
ATOM 571 C CA . TYR A 1 68 ? 11.700 -5.412 -18.843 1.00 76.44 68 TYR A CA 1
ATOM 572 C C . TYR A 1 68 ? 13.007 -4.665 -18.552 1.00 76.44 68 TYR A C 1
ATOM 574 O O . TYR A 1 68 ? 13.539 -4.775 -17.423 1.00 76.44 68 TYR A O 1
#

Sequence (68 aa):
MKTKRKPKIRKDKKGEYILEKYFIRGKQKFRRIYVVDGIPADEFYLNNADPITLLQDGEYELLFEQGY

Nearest PDB structures (foldseek):
  8uqi-assembly1_B  TM=6.378E-01  e=9.256E+00  Stigmatella aurantiaca
  7lt2-assembly1_A  TM=5.893E-01  e=8.676E+00  Tribolium castaneum
  9g6k-assembly1_LG  TM=3.860E-01  e=3.991E+00  Toxoplasma gondii

Foldseek 3Di:
DPPPPQFDWDADPVGIWGWDWDDDPNDIDTDTFHDDVSHGPVVVCLVPPDLVRCVVVVVVVSSVVVPD